Protein AF-A0A392RHK3-F1 (afdb_monomer)

Secondary structure (DSSP, 8-state):
-------HHHHHHHHHTT-------SSHHHHHHHHHHHHHHHHHT-SSGGGSPPHHHHHHHHHS-GGGPPPPP-SSS----------S-S------PPP-----

pLDDT: mean 72.86, std 18.17, range [36.22, 97.0]

Structure (mmCIF, N/CA/C/O backbone):
data_AF-A0A392RHK3-F1
#
_entry.id   AF-A0A392RHK3-F1
#
loop_
_atom_site.group_PDB
_atom_site.id
_atom_site.type_symbol
_atom_site.label_atom_id
_atom_site.label_alt_id
_atom_site.label_comp_id
_atom_site.label_asym_id
_atom_site.label_entity_id
_atom_site.label_seq_id
_atom_site.pdbx_PDB_ins_code
_atom_site.Cartn_x
_atom_site.Cartn_y
_atom_site.Cartn_z
_atom_site.occupancy
_atom_site.B_iso_or_equiv
_atom_site.auth_seq_id
_atom_site.auth_comp_id
_atom_site.auth_asym_id
_atom_site.auth_atom_id
_atom_site.pdbx_PDB_model_num
ATOM 1 N N . GLU A 1 1 ? 14.296 -11.687 -27.397 1.00 38.59 1 GLU A N 1
ATOM 2 C CA . GLU A 1 1 ? 14.571 -11.572 -25.954 1.00 38.59 1 GLU A CA 1
ATOM 3 C C . GLU A 1 1 ? 13.633 -10.515 -25.412 1.00 38.59 1 GLU A C 1
ATOM 5 O O . GLU A 1 1 ? 13.938 -9.331 -25.476 1.00 38.59 1 GLU A O 1
ATOM 10 N N . ASP A 1 2 ? 12.431 -10.925 -25.016 1.00 46.16 2 ASP A N 1
ATOM 11 C CA . ASP A 1 2 ? 11.463 -9.992 -24.452 1.00 46.16 2 ASP A CA 1
ATOM 12 C C . ASP A 1 2 ? 11.875 -9.716 -23.008 1.00 46.16 2 ASP A C 1
ATOM 14 O O . ASP A 1 2 ? 11.792 -10.577 -22.131 1.00 46.16 2 ASP A O 1
ATOM 18 N N . ASN A 1 3 ? 12.422 -8.522 -22.795 1.00 49.50 3 ASN A N 1
ATOM 19 C CA . ASN A 1 3 ? 12.834 -8.017 -21.498 1.00 49.50 3 ASN A CA 1
ATOM 20 C C . ASN A 1 3 ? 11.578 -7.731 -20.662 1.00 49.50 3 ASN A C 1
ATOM 22 O O . ASN A 1 3 ? 11.113 -6.596 -20.581 1.00 49.50 3 ASN A O 1
ATOM 26 N N . PHE A 1 4 ? 10.990 -8.774 -20.076 1.00 52.41 4 PHE A N 1
ATOM 27 C CA . PHE A 1 4 ? 9.921 -8.638 -19.095 1.00 52.41 4 PHE A CA 1
ATOM 28 C C . PHE A 1 4 ? 10.519 -8.141 -17.776 1.00 52.41 4 PHE A C 1
ATOM 30 O O . PHE A 1 4 ? 10.622 -8.876 -16.796 1.00 52.41 4 PHE A O 1
ATOM 37 N N . GLN A 1 5 ? 10.903 -6.865 -17.740 1.00 59.38 5 GLN A N 1
ATOM 38 C CA . GLN A 1 5 ? 11.008 -6.121 -16.489 1.00 59.38 5 GLN A CA 1
ATOM 39 C C . GLN A 1 5 ? 9.588 -5.928 -15.958 1.00 59.38 5 GLN A C 1
ATOM 41 O O . GLN A 1 5 ? 8.998 -4.859 -16.087 1.00 59.38 5 GLN A O 1
ATOM 46 N N . VAL A 1 6 ? 8.998 -6.996 -15.418 1.00 62.38 6 VAL A N 1
ATOM 47 C CA . VAL A 1 6 ? 7.746 -6.896 -14.673 1.00 62.38 6 VAL A CA 1
ATOM 48 C C . VAL A 1 6 ? 8.042 -6.010 -13.473 1.00 62.38 6 VAL A C 1
ATOM 50 O O . VAL A 1 6 ? 8.747 -6.407 -12.544 1.00 62.38 6 VAL A O 1
ATOM 53 N N . LEU A 1 7 ? 7.550 -4.775 -13.517 1.00 75.75 7 LEU A N 1
ATOM 54 C CA . LEU A 1 7 ? 7.636 -3.868 -12.388 1.00 75.75 7 LEU A CA 1
ATOM 55 C C . LEU A 1 7 ? 6.787 -4.461 -11.265 1.00 75.75 7 LEU A C 1
ATOM 57 O O . LEU A 1 7 ? 5.567 -4.574 -11.376 1.00 75.75 7 LEU A O 1
ATOM 61 N N . TYR A 1 8 ? 7.445 -4.853 -10.173 1.00 77.19 8 TYR A N 1
ATOM 62 C CA . TYR A 1 8 ? 6.780 -5.434 -9.007 1.00 77.19 8 TYR A CA 1
ATOM 63 C C . TYR A 1 8 ? 5.557 -4.625 -8.529 1.00 77.19 8 TYR A C 1
ATOM 65 O O . TYR A 1 8 ? 4.535 -5.246 -8.243 1.00 77.19 8 TYR A O 1
ATOM 73 N N . PRO A 1 9 ? 5.581 -3.274 -8.489 1.00 82.00 9 PRO A N 1
ATOM 74 C CA . PRO A 1 9 ? 4.396 -2.498 -8.122 1.00 82.00 9 PRO A CA 1
ATOM 75 C C . PRO A 1 9 ? 3.199 -2.695 -9.066 1.00 82.00 9 PRO A C 1
ATOM 77 O O . PRO A 1 9 ? 2.076 -2.848 -8.588 1.00 82.00 9 PRO A O 1
ATOM 80 N N . ASP A 1 10 ? 3.424 -2.740 -10.383 1.00 81.88 10 ASP A N 1
ATOM 81 C CA . ASP A 1 10 ? 2.364 -2.946 -11.385 1.00 81.88 10 ASP A CA 1
ATOM 82 C C . ASP A 1 10 ? 1.718 -4.323 -11.261 1.00 81.88 10 ASP A C 1
ATOM 84 O O . ASP A 1 10 ? 0.496 -4.478 -11.358 1.00 81.88 10 ASP A O 1
ATOM 88 N N . TRP A 1 11 ? 2.549 -5.333 -11.013 1.00 82.50 11 TRP A N 1
ATOM 89 C CA . TRP A 1 11 ? 2.100 -6.701 -10.798 1.00 82.50 11 TRP A CA 1
ATOM 90 C C . TRP A 1 11 ? 1.225 -6.820 -9.545 1.00 82.50 11 TRP A C 1
ATOM 92 O O . TRP A 1 11 ? 0.157 -7.430 -9.593 1.00 82.50 11 TRP A O 1
ATOM 102 N N . ILE A 1 12 ? 1.618 -6.159 -8.451 1.00 85.00 12 ILE A N 1
ATOM 103 C CA . ILE A 1 12 ? 0.833 -6.119 -7.209 1.00 85.00 12 ILE A CA 1
ATOM 104 C C . ILE A 1 12 ? -0.499 -5.384 -7.422 1.00 85.00 12 ILE A C 1
ATOM 106 O O . ILE A 1 12 ? -1.525 -5.843 -6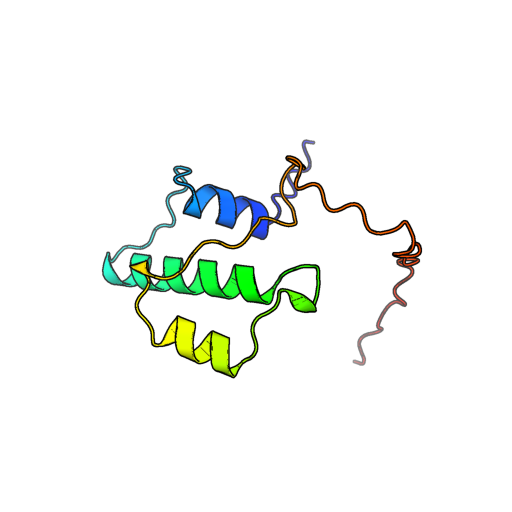.925 1.00 85.00 12 ILE A O 1
ATOM 110 N N . HIS A 1 13 ? -0.521 -4.278 -8.174 1.00 85.62 13 HIS A N 1
ATOM 111 C CA . HIS A 1 13 ? -1.774 -3.598 -8.532 1.00 85.62 13 HIS A CA 1
ATOM 112 C C . HIS A 1 13 ? -2.732 -4.525 -9.283 1.00 85.62 13 HIS A C 1
ATOM 114 O O . HIS A 1 13 ? -3.891 -4.654 -8.893 1.00 85.62 13 HIS A O 1
ATOM 120 N N . SER A 1 14 ? -2.221 -5.218 -10.302 1.00 82.12 14 SER A N 1
ATOM 121 C CA . SER A 1 14 ? -3.008 -6.150 -11.115 1.00 82.12 14 SER A CA 1
ATOM 122 C C . SER A 1 14 ? -3.606 -7.274 -10.266 1.00 82.12 14 SER A C 1
ATOM 124 O O . SER A 1 14 ? -4.780 -7.604 -10.411 1.00 82.12 14 SER A O 1
ATOM 126 N N . LEU A 1 15 ? -2.828 -7.823 -9.330 1.00 82.62 15 LEU A N 1
ATOM 127 C CA . LEU A 1 15 ? -3.304 -8.820 -8.373 1.00 82.62 15 LEU A CA 1
ATOM 128 C C . LEU A 1 15 ? -4.439 -8.277 -7.486 1.00 82.62 15 LEU A C 1
ATOM 130 O O . LEU A 1 15 ? -5.462 -8.935 -7.305 1.00 82.62 15 LEU A O 1
ATOM 134 N N . LEU A 1 16 ? -4.271 -7.076 -6.923 1.00 83.00 16 LEU A N 1
ATOM 135 C CA . LEU A 1 16 ? -5.258 -6.478 -6.017 1.00 83.00 16 LEU A CA 1
ATOM 136 C C . LEU A 1 16 ? -6.576 -6.112 -6.721 1.00 83.00 16 LEU A C 1
ATOM 138 O O . LEU A 1 16 ? -7.619 -6.081 -6.067 1.00 83.00 16 LEU A O 1
ATOM 142 N N . GLU A 1 17 ? -6.537 -5.854 -8.029 1.00 79.56 17 GLU A N 1
ATOM 143 C CA . GLU A 1 17 ? -7.699 -5.549 -8.878 1.00 79.56 17 GLU A CA 1
ATOM 144 C C . GLU A 1 17 ? -8.454 -6.800 -9.369 1.00 79.56 17 GLU A C 1
ATOM 146 O O . GLU A 1 17 ? -9.483 -6.676 -10.033 1.00 79.56 17 GLU A O 1
ATOM 151 N N . GLY A 1 18 ? -7.999 -8.003 -9.002 1.00 69.19 18 GLY A N 1
ATOM 152 C CA . GLY A 1 18 ? -8.636 -9.268 -9.380 1.00 69.19 18 GLY A CA 1
ATOM 153 C C . GLY A 1 18 ? -7.948 -10.000 -10.533 1.00 69.19 18 GLY A C 1
ATOM 154 O O . GLY A 1 18 ? -8.547 -10.892 -11.130 1.00 69.19 18 GLY A O 1
ATOM 155 N N . GLY A 1 19 ? -6.703 -9.641 -10.856 1.00 61.12 19 GLY A N 1
ATOM 156 C CA . GLY A 1 19 ? -5.841 -10.458 -11.701 1.00 61.12 19 GLY A CA 1
ATOM 157 C C . GLY A 1 19 ? -5.566 -11.806 -11.037 1.00 61.12 19 GLY A C 1
ATOM 158 O O . GLY A 1 19 ? -5.175 -11.859 -9.872 1.00 61.12 19 GLY A O 1
ATOM 159 N N . ASP A 1 20 ? -5.772 -12.890 -11.785 1.00 54.06 20 ASP A N 1
ATOM 160 C CA . ASP A 1 20 ? -5.563 -14.275 -11.347 1.00 54.06 20 ASP A CA 1
ATOM 161 C C . ASP A 1 20 ? -4.063 -14.593 -11.252 1.00 54.06 20 ASP A C 1
ATOM 163 O O . ASP A 1 20 ? -3.462 -15.265 -12.090 1.00 54.06 20 ASP A O 1
ATOM 167 N N . ILE A 1 21 ? -3.416 -14.004 -10.256 1.00 54.78 21 ILE A N 1
ATOM 168 C CA . ILE A 1 21 ? -2.040 -14.287 -9.887 1.00 54.78 21 ILE A CA 1
ATOM 169 C C . ILE A 1 21 ? -2.139 -15.015 -8.553 1.00 54.78 21 ILE A C 1
ATOM 171 O O . ILE A 1 21 ? -2.333 -14.416 -7.500 1.00 54.78 21 ILE A O 1
ATOM 175 N N . GLN A 1 22 ? -2.062 -16.339 -8.598 1.00 55.62 22 GLN A N 1
ATOM 176 C CA . GLN A 1 22 ? -2.043 -17.155 -7.392 1.00 55.62 22 GLN A CA 1
ATOM 177 C C . GLN A 1 22 ? -0.774 -16.814 -6.604 1.00 55.62 22 GLN A C 1
ATOM 179 O O . GLN A 1 22 ? 0.304 -17.307 -6.932 1.00 55.62 22 GLN A O 1
ATOM 184 N N . ILE A 1 23 ? -0.869 -15.956 -5.580 1.00 62.47 23 ILE A N 1
ATOM 185 C CA . ILE A 1 23 ? 0.141 -15.994 -4.525 1.00 62.47 23 ILE A CA 1
ATOM 186 C C . ILE A 1 23 ? -0.143 -1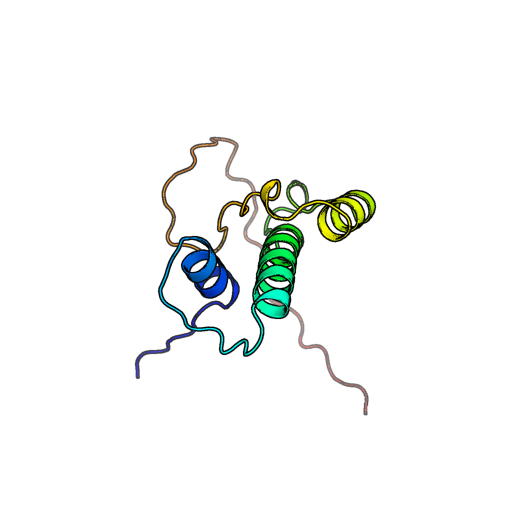7.295 -3.771 1.00 62.47 23 ILE A C 1
ATOM 188 O O . ILE A 1 23 ? -1.242 -17.426 -3.230 1.00 62.47 23 ILE A O 1
ATOM 192 N N . PRO A 1 24 ? 0.787 -18.267 -3.758 1.00 59.53 24 PRO A N 1
ATOM 193 C CA . PRO A 1 24 ? 0.603 -19.503 -3.018 1.00 59.53 24 PRO A CA 1
ATOM 194 C C . PRO A 1 24 ? 0.676 -19.168 -1.530 1.00 59.53 24 PRO A C 1
ATOM 196 O O . PRO A 1 24 ? 1.752 -19.116 -0.937 1.00 59.53 24 PRO A O 1
ATOM 199 N N . ILE A 1 25 ? -0.475 -18.852 -0.953 1.00 64.25 25 ILE A N 1
ATOM 200 C CA . ILE A 1 25 ? -0.637 -18.625 0.471 1.00 64.25 25 ILE A CA 1
ATOM 201 C C . ILE A 1 25 ? -1.563 -19.732 0.962 1.00 64.25 25 ILE A C 1
ATOM 203 O O . ILE A 1 25 ? -2.743 -19.747 0.625 1.00 64.25 25 ILE A O 1
ATOM 207 N N . ASP A 1 26 ? -0.985 -20.689 1.688 1.00 62.66 26 ASP A N 1
ATOM 208 C CA . ASP A 1 26 ? -1.635 -21.943 2.102 1.00 62.66 26 ASP A CA 1
ATOM 209 C C . ASP A 1 26 ? -2.772 -21.732 3.120 1.00 62.66 26 ASP A C 1
ATOM 211 O O . ASP A 1 26 ? -3.647 -22.587 3.257 1.00 62.66 26 ASP A O 1
ATOM 215 N N . GLU A 1 27 ? -2.792 -20.593 3.823 1.00 70.50 27 GLU A N 1
ATOM 216 C CA . GLU A 1 27 ? -3.794 -20.277 4.843 1.00 70.50 27 GLU A CA 1
ATOM 217 C C . GLU A 1 27 ? -4.578 -18.994 4.512 1.00 70.50 27 GLU A C 1
ATOM 219 O O . GLU A 1 27 ? -4.017 -17.931 4.248 1.00 70.50 27 GLU A O 1
ATOM 224 N N . GLU A 1 28 ? -5.910 -19.060 4.600 1.00 63.41 28 GLU A N 1
ATOM 225 C CA . GLU A 1 28 ? -6.825 -17.929 4.352 1.00 63.41 28 GLU A CA 1
ATOM 226 C C . GLU A 1 28 ? -6.479 -16.686 5.203 1.00 63.41 28 GLU A C 1
ATOM 228 O O . GLU A 1 28 ? -6.611 -15.544 4.760 1.00 63.41 28 GLU A O 1
ATOM 233 N N . GLY A 1 29 ? -6.001 -16.894 6.437 1.00 62.78 29 GLY A N 1
ATOM 234 C CA . GLY A 1 29 ? -5.561 -15.813 7.324 1.00 62.78 29 GLY A CA 1
ATOM 235 C C . GLY A 1 29 ? -4.325 -15.075 6.807 1.00 62.78 29 GLY A C 1
ATOM 236 O O . GLY A 1 29 ? -4.238 -13.850 6.927 1.00 62.78 29 GLY A O 1
ATOM 237 N N . ASP A 1 30 ? -3.414 -15.798 6.167 1.00 75.50 30 ASP A N 1
ATOM 238 C CA . ASP A 1 30 ? -2.176 -15.248 5.631 1.00 75.50 30 ASP A CA 1
ATOM 239 C C . ASP A 1 30 ? -2.436 -14.431 4.359 1.00 75.50 30 ASP A C 1
ATOM 241 O O . ASP A 1 30 ? -1.780 -13.410 4.138 1.00 75.50 30 ASP A O 1
ATOM 245 N N . PHE A 1 31 ? -3.445 -14.800 3.557 1.00 79.94 31 PHE A N 1
ATOM 246 C CA . PHE A 1 31 ? -3.813 -14.035 2.360 1.00 79.94 31 PHE A CA 1
ATOM 247 C C . PHE A 1 31 ? -4.318 -12.636 2.719 1.00 79.94 31 PHE A C 1
ATOM 249 O O . PHE A 1 31 ? -3.916 -11.641 2.112 1.00 79.94 31 PHE A O 1
ATOM 256 N N . ARG A 1 32 ? -5.148 -12.542 3.760 1.00 81.38 32 ARG A N 1
ATOM 257 C CA . ARG A 1 32 ? -5.662 -11.273 4.297 1.00 81.38 32 ARG A CA 1
ATOM 258 C C . ARG A 1 32 ? -4.526 -10.353 4.750 1.00 81.38 32 ARG A C 1
ATOM 260 O O . ARG A 1 32 ? -4.430 -9.193 4.342 1.00 81.38 32 ARG A O 1
ATOM 267 N N . ILE A 1 33 ? -3.588 -10.902 5.522 1.00 85.44 33 ILE A N 1
ATOM 268 C CA . ILE A 1 33 ? -2.404 -10.170 5.988 1.00 85.44 33 ILE A CA 1
ATOM 269 C C . ILE A 1 33 ? -1.552 -9.710 4.800 1.00 85.44 33 ILE A C 1
ATOM 2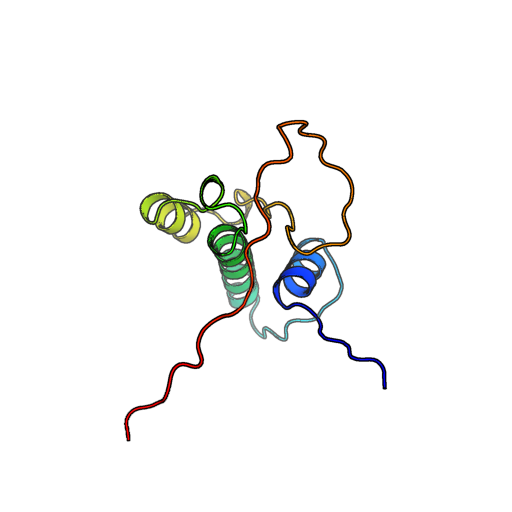71 O O . ILE A 1 33 ? -1.200 -8.531 4.726 1.00 85.44 33 ILE A O 1
ATOM 275 N N . ALA A 1 34 ? -1.262 -10.598 3.848 1.00 86.31 34 ALA A N 1
ATOM 276 C CA . ALA A 1 34 ? -0.477 -10.271 2.662 1.00 86.31 34 ALA A CA 1
ATOM 277 C C . ALA A 1 34 ? -1.136 -9.167 1.825 1.00 86.31 34 ALA A C 1
ATOM 279 O O . ALA A 1 34 ? -0.472 -8.200 1.447 1.00 86.31 34 ALA A O 1
ATOM 280 N N . LYS A 1 35 ? -2.454 -9.245 1.607 1.00 86.88 35 LYS A N 1
ATOM 281 C CA . LYS A 1 35 ? -3.234 -8.220 0.902 1.00 86.88 35 LYS A CA 1
ATOM 282 C C . LYS A 1 35 ? -3.146 -6.866 1.603 1.00 86.88 35 LYS A C 1
ATO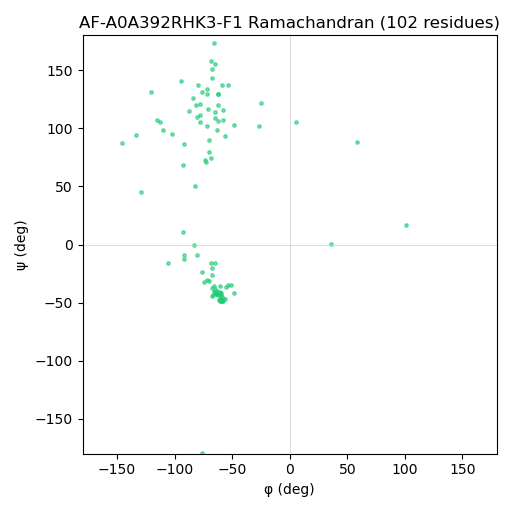M 284 O O . LYS A 1 35 ? -2.874 -5.851 0.958 1.00 86.88 35 LYS A O 1
ATOM 289 N N . LYS A 1 36 ? -3.325 -6.834 2.927 1.00 90.69 36 LYS A N 1
ATOM 290 C CA . LYS A 1 36 ? -3.190 -5.607 3.725 1.00 90.69 36 LYS A CA 1
ATOM 291 C C . LYS A 1 36 ? -1.787 -5.010 3.597 1.00 90.69 36 LYS A C 1
ATOM 293 O O . LYS A 1 36 ? -1.654 -3.810 3.348 1.00 90.69 36 LYS A O 1
ATOM 298 N N . LEU A 1 37 ? -0.749 -5.832 3.744 1.00 91.75 37 LEU A N 1
ATOM 299 C CA . LEU A 1 37 ? 0.644 -5.396 3.632 1.00 91.75 37 LEU A CA 1
ATOM 300 C C . LEU A 1 37 ? 0.966 -4.875 2.231 1.00 91.75 37 LEU A C 1
ATOM 302 O O . LEU A 1 37 ? 1.632 -3.848 2.115 1.00 91.75 37 LEU A O 1
ATOM 306 N N . ALA A 1 38 ? 0.446 -5.517 1.185 1.00 90.75 38 ALA A N 1
ATOM 307 C CA . ALA A 1 38 ? 0.599 -5.065 -0.191 1.00 90.75 38 ALA A CA 1
ATOM 308 C C . ALA A 1 38 ? -0.006 -3.668 -0.394 1.00 90.75 38 ALA A C 1
ATOM 310 O O . ALA 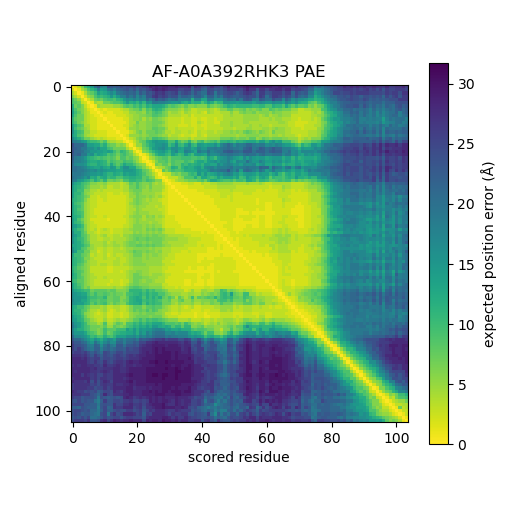A 1 38 ? 0.676 -2.771 -0.885 1.00 90.75 38 ALA A O 1
ATOM 311 N N . ILE A 1 39 ? -1.246 -3.440 0.059 1.00 91.44 39 ILE A N 1
ATOM 312 C CA . ILE A 1 39 ? -1.899 -2.125 -0.044 1.00 91.44 39 ILE A CA 1
ATOM 313 C C . ILE A 1 39 ? -1.098 -1.057 0.714 1.00 91.44 39 ILE A C 1
ATOM 315 O O . ILE A 1 39 ? -0.834 0.016 0.173 1.00 91.44 39 ILE A O 1
ATOM 319 N N . VAL A 1 40 ? -0.677 -1.341 1.951 1.00 94.00 40 VAL A N 1
ATOM 320 C CA . VAL A 1 40 ? 0.136 -0.409 2.754 1.00 94.00 40 VAL A CA 1
ATOM 321 C C . VAL A 1 40 ? 1.481 -0.125 2.079 1.00 94.00 40 VAL A C 1
ATOM 323 O O . VAL A 1 40 ? 1.890 1.032 1.993 1.00 94.00 40 VAL A O 1
ATOM 326 N N . GLY A 1 41 ? 2.147 -1.154 1.552 1.00 93.00 41 GLY A N 1
ATOM 327 C CA . GLY A 1 41 ? 3.397 -1.026 0.807 1.00 93.00 41 GLY A CA 1
ATOM 328 C C . GLY A 1 41 ? 3.250 -0.116 -0.410 1.00 93.00 41 GLY A C 1
ATOM 329 O O . GLY A 1 41 ? 4.045 0.810 -0.575 1.00 93.00 41 GLY A O 1
ATOM 330 N N . LEU A 1 42 ? 2.186 -0.300 -1.198 1.00 91.81 42 LEU A N 1
ATOM 331 C CA . LEU A 1 42 ? 1.878 0.545 -2.355 1.00 91.81 42 LEU A CA 1
ATOM 332 C C . LEU A 1 42 ? 1.665 2.020 -1.980 1.00 91.81 42 LEU A C 1
ATOM 334 O O . LEU A 1 42 ? 2.069 2.910 -2.731 1.00 91.81 42 LEU A O 1
ATOM 338 N N . TRP A 1 43 ? 1.072 2.307 -0.817 1.00 93.25 43 TRP A N 1
ATOM 339 C CA . TRP A 1 43 ? 0.957 3.677 -0.305 1.00 93.25 43 TRP A CA 1
ATOM 340 C C . TRP A 1 43 ? 2.323 4.273 0.075 1.00 93.25 43 TRP A C 1
ATOM 342 O O . TRP A 1 43 ? 2.576 5.454 -0.164 1.00 93.25 43 TRP A O 1
ATOM 352 N N . CYS A 1 44 ? 3.227 3.471 0.639 1.00 94.12 44 CYS A N 1
ATOM 353 C CA . CYS A 1 44 ? 4.551 3.925 1.074 1.00 94.12 44 CYS A CA 1
ATOM 354 C C . CYS A 1 44 ? 5.511 4.224 -0.088 1.00 94.12 44 CYS A C 1
ATOM 356 O O . CYS A 1 44 ? 6.359 5.110 0.037 1.00 94.12 44 CYS A O 1
ATOM 358 N N . ILE A 1 45 ? 5.378 3.523 -1.217 1.00 90.62 45 ILE A N 1
ATOM 359 C CA . ILE A 1 45 ? 6.277 3.665 -2.377 1.00 90.62 45 ILE A CA 1
ATOM 360 C C . ILE A 1 45 ? 5.786 4.672 -3.429 1.00 90.62 45 ILE A C 1
ATOM 362 O O . ILE A 1 45 ? 6.352 4.740 -4.519 1.00 90.62 45 ILE A O 1
ATOM 366 N N . GLN A 1 46 ? 4.751 5.466 -3.130 1.00 88.31 46 GLN A N 1
ATOM 367 C CA . GLN A 1 46 ? 4.214 6.463 -4.062 1.00 88.31 46 GLN A CA 1
ATOM 368 C C . GLN A 1 46 ? 5.309 7.412 -4.579 1.00 88.31 46 GLN A C 1
ATOM 370 O O . GLN A 1 46 ? 6.155 7.893 -3.814 1.00 88.31 46 GLN A O 1
ATOM 375 N N . TRP A 1 47 ? 5.278 7.701 -5.884 1.00 84.19 47 TRP A N 1
ATOM 376 C CA . TRP A 1 47 ? 6.292 8.525 -6.550 1.00 84.19 47 TRP A CA 1
ATOM 377 C C . TRP A 1 47 ? 6.379 9.925 -5.945 1.00 84.19 47 TRP A C 1
ATOM 379 O O . TRP A 1 47 ? 7.456 10.395 -5.588 1.00 84.19 47 TRP A O 1
ATOM 389 N N . GLN A 1 48 ? 5.226 10.574 -5.786 1.00 84.12 48 GLN A N 1
ATOM 390 C CA . GLN A 1 48 ? 5.127 11.900 -5.196 1.00 84.12 48 GLN A CA 1
ATOM 391 C C . GLN A 1 48 ? 5.162 11.792 -3.659 1.00 84.12 48 GLN A C 1
ATOM 393 O O . GLN A 1 48 ? 4.249 11.192 -3.081 1.00 84.12 48 GLN A O 1
ATOM 398 N N . PRO A 1 49 ? 6.145 12.413 -2.973 1.00 89.50 49 PRO A N 1
ATOM 399 C CA . PRO A 1 49 ? 6.247 12.383 -1.513 1.00 89.50 49 PRO A CA 1
ATOM 400 C C . PRO A 1 49 ? 4.967 12.768 -0.770 1.00 89.50 49 PRO A C 1
ATOM 402 O O . PRO A 1 49 ? 4.666 12.181 0.263 1.00 89.50 49 PRO A O 1
ATOM 405 N N . MET A 1 50 ? 4.180 13.706 -1.307 1.00 88.38 50 MET A N 1
ATOM 406 C CA . MET A 1 50 ? 2.944 14.173 -0.664 1.00 88.38 50 MET A CA 1
ATOM 407 C C . MET A 1 50 ? 1.825 13.119 -0.614 1.00 88.38 50 MET A C 1
ATOM 409 O O . MET A 1 50 ? 0.861 13.289 0.128 1.00 88.38 50 MET A O 1
ATOM 413 N N . HIS A 1 51 ? 1.932 12.046 -1.404 1.00 90.00 51 HIS A N 1
ATOM 414 C CA . HIS A 1 51 ? 0.987 10.928 -1.389 1.00 90.00 51 HIS A CA 1
ATOM 415 C C . HIS A 1 51 ? 1.411 9.804 -0.440 1.00 90.00 51 HIS A C 1
ATOM 417 O O . HIS A 1 51 ? 0.617 8.900 -0.185 1.00 90.00 51 HIS A O 1
ATOM 423 N N . ARG A 1 52 ? 2.632 9.854 0.109 1.00 94.56 52 ARG A N 1
ATOM 424 C CA . ARG A 1 52 ? 3.087 8.862 1.083 1.00 94.56 52 ARG A CA 1
ATOM 425 C C . ARG A 1 52 ? 2.444 9.142 2.444 1.00 94.56 52 ARG A C 1
ATOM 427 O O . ARG A 1 52 ? 2.479 10.282 2.915 1.00 94.56 52 ARG A O 1
ATOM 434 N N . PRO A 1 53 ? 1.870 8.130 3.107 1.00 95.75 53 PRO A N 1
ATOM 435 C CA . PRO A 1 53 ? 1.296 8.301 4.431 1.00 95.75 53 PRO A CA 1
ATOM 436 C C . PRO A 1 53 ? 2.381 8.583 5.476 1.00 95.75 53 PRO A C 1
ATOM 438 O O . PRO A 1 53 ? 3.513 8.106 5.388 1.00 95.75 53 PRO A O 1
ATOM 441 N N . SER A 1 54 ? 2.013 9.322 6.525 1.00 96.88 54 SER A N 1
ATOM 442 C CA . SER A 1 54 ? 2.861 9.436 7.716 1.00 96.88 54 SER A CA 1
ATOM 443 C C . SER A 1 54 ? 2.993 8.077 8.412 1.00 96.88 54 SER A C 1
ATOM 445 O O . SER A 1 54 ? 2.070 7.264 8.350 1.00 96.88 54 SER A O 1
ATOM 447 N N . MET A 1 55 ? 4.071 7.851 9.169 1.00 97.00 55 MET A N 1
ATOM 448 C CA . MET A 1 55 ? 4.230 6.607 9.940 1.00 97.00 55 MET A CA 1
ATOM 449 C C . MET A 1 55 ? 3.046 6.352 10.889 1.00 97.00 55 MET A C 1
ATOM 451 O O . MET A 1 55 ? 2.581 5.226 11.030 1.00 97.00 55 MET A O 1
ATOM 455 N N . LYS A 1 56 ? 2.483 7.407 11.492 1.00 96.69 56 LYS A N 1
ATOM 456 C CA . LYS A 1 56 ? 1.273 7.300 12.321 1.00 96.69 56 LYS A CA 1
ATOM 457 C C . LYS A 1 56 ? 0.089 6.740 11.526 1.00 96.69 56 LYS A C 1
ATOM 459 O O . LYS A 1 56 ? -0.634 5.886 12.027 1.00 96.69 56 LYS A O 1
ATOM 464 N N . THR A 1 57 ? -0.098 7.212 10.297 1.00 95.25 57 THR A N 1
ATOM 465 C CA . THR A 1 57 ? -1.146 6.732 9.390 1.00 95.25 57 THR A CA 1
ATOM 466 C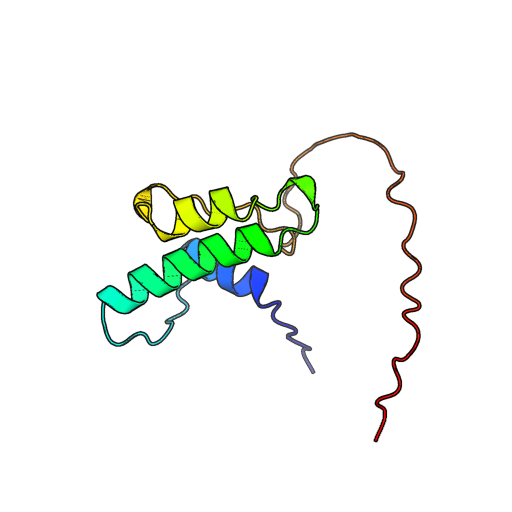 C . THR A 1 57 ? -0.887 5.289 8.967 1.00 95.25 57 THR A C 1
ATOM 468 O O . THR A 1 57 ? -1.804 4.480 9.023 1.00 95.25 57 THR A O 1
ATOM 471 N N . VAL A 1 58 ? 0.360 4.935 8.635 1.00 96.19 58 VAL A N 1
ATOM 472 C CA . VAL A 1 58 ? 0.755 3.549 8.326 1.00 96.19 58 VAL A CA 1
ATOM 473 C C . VAL A 1 58 ? 0.398 2.613 9.481 1.00 96.19 58 VAL A C 1
ATOM 475 O O . VAL A 1 58 ? -0.246 1.591 9.268 1.00 96.19 58 VAL A O 1
ATOM 478 N N . MET A 1 59 ? 0.719 2.993 10.719 1.00 96.19 59 MET A N 1
ATOM 479 C CA . MET A 1 59 ? 0.359 2.211 11.906 1.00 96.19 59 MET A CA 1
ATOM 480 C C . MET A 1 59 ? -1.157 2.039 12.058 1.00 96.19 59 MET A C 1
ATOM 482 O O . MET A 1 59 ? -1.621 0.946 12.374 1.00 96.19 59 MET A O 1
ATOM 486 N N . GLN A 1 60 ? -1.940 3.088 11.791 1.00 94.88 60 GLN A N 1
ATOM 487 C CA . GLN A 1 60 ? -3.404 3.005 11.804 1.00 94.88 60 GLN A CA 1
ATOM 488 C C . GLN A 1 60 ? -3.942 2.074 10.712 1.00 94.88 60 GLN A C 1
ATOM 490 O O . GLN A 1 60 ? -4.888 1.3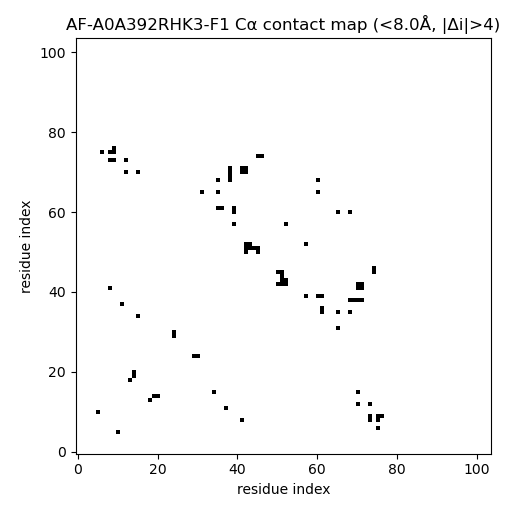34 10.966 1.00 94.88 60 GLN A O 1
ATOM 495 N N . MET A 1 61 ? -3.344 2.079 9.519 1.00 94.75 61 MET A N 1
ATOM 496 C CA . MET A 1 61 ? -3.719 1.172 8.430 1.00 94.75 61 MET A CA 1
ATOM 497 C C . MET A 1 61 ? -3.411 -0.288 8.785 1.00 94.75 61 MET A C 1
ATOM 499 O O . MET A 1 61 ? -4.229 -1.166 8.524 1.00 94.75 61 MET A O 1
ATOM 503 N N . LEU A 1 62 ? -2.263 -0.547 9.421 1.00 94.00 62 LEU A N 1
ATOM 504 C CA . LEU A 1 62 ? -1.852 -1.892 9.835 1.00 94.00 62 LEU A CA 1
ATOM 505 C C . LEU A 1 62 ? -2.745 -2.458 10.950 1.00 94.00 62 LEU A C 1
ATOM 507 O O . LEU A 1 62 ? -3.178 -3.608 10.870 1.00 94.00 62 LEU A O 1
ATOM 511 N N . GLN A 1 63 ? -3.051 -1.643 11.963 1.00 93.31 63 GLN A N 1
ATOM 512 C CA . GLN A 1 63 ? -3.913 -2.027 13.089 1.00 93.31 63 GLN A CA 1
ATOM 513 C C . GLN A 1 63 ? -5.405 -2.047 12.726 1.00 93.31 63 GLN A C 1
ATOM 515 O O . GLN A 1 63 ? -6.194 -2.709 13.397 1.00 93.31 63 GLN A O 1
ATOM 520 N N . GLY A 1 64 ? -5.797 -1.296 11.695 1.00 87.69 64 GLY A N 1
ATOM 521 C CA . GLY A 1 64 ? -7.175 -1.162 11.243 1.00 87.69 64 GLY A CA 1
ATOM 522 C C . GLY A 1 64 ? -7.696 -2.365 10.459 1.00 87.69 64 GLY A C 1
ATOM 523 O O . GLY A 1 64 ? -7.008 -3.361 10.235 1.00 87.69 64 GLY A O 1
ATOM 524 N N . ASP A 1 65 ? -8.948 -2.253 10.029 1.00 82.62 65 ASP A N 1
ATOM 525 C CA . ASP A 1 65 ? -9.616 -3.270 9.219 1.00 82.62 65 ASP A CA 1
ATOM 526 C C . ASP A 1 65 ? -9.203 -3.163 7.743 1.00 82.62 65 ASP A C 1
ATOM 528 O O . ASP A 1 65 ? -9.120 -2.057 7.203 1.00 82.62 65 ASP A O 1
ATOM 532 N N . GLU A 1 66 ? -8.945 -4.295 7.093 1.00 73.75 66 GLU A N 1
ATOM 533 C CA . GLU A 1 66 ? -8.463 -4.323 5.705 1.00 73.75 66 GLU A CA 1
ATOM 534 C C . GLU A 1 66 ? -9.534 -3.899 4.700 1.00 73.75 66 GLU A C 1
ATOM 536 O O . GLU A 1 66 ? -9.211 -3.234 3.720 1.00 73.75 66 GLU A O 1
ATOM 541 N N . ASP A 1 67 ? -10.807 -4.180 4.990 1.00 75.62 67 ASP A N 1
ATOM 542 C CA . ASP A 1 67 ? -11.944 -3.855 4.119 1.00 75.62 67 ASP A CA 1
ATOM 543 C C . ASP A 1 67 ? -12.138 -2.341 3.943 1.00 75.62 67 ASP A C 1
ATOM 545 O O . ASP A 1 67 ? -12.833 -1.872 3.040 1.00 75.62 67 ASP A O 1
ATOM 549 N N . LYS A 1 68 ? -11.505 -1.545 4.812 1.00 82.81 68 LYS A N 1
ATOM 550 C CA . LYS A 1 68 ? -11.522 -0.079 4.763 1.00 82.81 68 LYS A CA 1
ATOM 551 C C . LYS A 1 68 ? -10.359 0.495 3.956 1.00 82.81 68 LYS A C 1
ATOM 553 O O . LYS A 1 68 ? -10.366 1.693 3.663 1.00 82.81 68 LYS A O 1
ATOM 558 N N . LEU A 1 69 ? -9.356 -0.317 3.620 1.00 88.25 69 LEU A N 1
ATOM 559 C CA . LEU A 1 69 ? -8.181 0.121 2.879 1.00 88.25 69 LEU A CA 1
ATOM 560 C C . LEU A 1 69 ? -8.470 0.108 1.380 1.00 88.25 69 LEU A C 1
ATOM 562 O O . LEU A 1 69 ? -8.860 -0.902 0.802 1.00 88.25 69 LEU A O 1
ATOM 566 N N . LYS A 1 70 ? -8.237 1.252 0.739 1.00 88.94 70 LYS A N 1
ATOM 567 C CA . LYS A 1 70 ? -8.299 1.374 -0.717 1.00 88.94 70 LYS A CA 1
ATOM 568 C C . LYS A 1 70 ? -6.910 1.192 -1.309 1.00 88.94 70 LYS A C 1
ATOM 570 O O . LYS A 1 70 ? -5.930 1.707 -0.761 1.00 88.94 70 LYS A O 1
ATOM 575 N N . VAL A 1 71 ? -6.853 0.505 -2.444 1.00 89.88 71 VAL A N 1
ATOM 576 C CA . VAL A 1 71 ? -5.655 0.437 -3.283 1.00 89.88 71 VAL A CA 1
ATOM 577 C C . VAL A 1 71 ? -5.348 1.864 -3.772 1.00 89.88 71 VAL A C 1
ATOM 579 O O . VAL A 1 71 ? -6.275 2.551 -4.213 1.00 89.88 71 VAL A O 1
ATOM 582 N N . PRO A 1 72 ? -4.107 2.366 -3.632 1.00 90.19 72 PRO A N 1
ATOM 583 C CA . PRO A 1 72 ? -3.742 3.681 -4.160 1.00 90.19 72 PRO A CA 1
ATOM 584 C C . PRO A 1 72 ? -3.796 3.692 -5.694 1.00 90.19 72 PRO A C 1
ATOM 586 O O . PRO A 1 72 ? -3.984 2.660 -6.327 1.00 90.19 72 PRO A O 1
ATOM 589 N N . SER A 1 73 ? -3.614 4.851 -6.321 1.00 84.75 73 SER A N 1
ATOM 590 C CA . SER A 1 73 ? -3.396 4.885 -7.770 1.00 84.75 73 SER A CA 1
ATOM 591 C C . SER A 1 73 ? -2.048 4.254 -8.107 1.00 84.75 73 SER A C 1
ATOM 593 O O . SER A 1 73 ? -1.078 4.459 -7.373 1.00 84.75 73 SER A O 1
ATOM 595 N N . ASN A 1 74 ? -1.986 3.532 -9.224 1.00 78.94 74 ASN A N 1
ATOM 596 C CA . ASN A 1 74 ? -0.747 2.966 -9.732 1.00 78.94 74 ASN A CA 1
ATOM 597 C C . ASN A 1 74 ? 0.093 4.056 -10.428 1.00 78.94 74 ASN A C 1
ATOM 599 O O . ASN A 1 74 ? -0.318 4.542 -11.484 1.00 78.94 74 ASN A O 1
ATOM 603 N N . PRO A 1 75 ? 1.254 4.461 -9.879 1.00 71.56 75 PRO A N 1
ATOM 604 C CA . PRO A 1 75 ? 2.106 5.453 -10.523 1.00 71.56 75 PRO A CA 1
ATOM 605 C C . PRO A 1 75 ? 2.986 4.854 -11.636 1.00 71.56 75 PRO A C 1
ATOM 607 O O . PRO A 1 75 ? 3.637 5.615 -12.347 1.00 71.56 75 PRO A O 1
ATOM 610 N N . PHE A 1 76 ? 3.018 3.525 -11.774 1.00 67.31 76 PHE A N 1
ATOM 611 C CA . PHE A 1 76 ? 3.851 2.781 -12.725 1.00 67.31 76 PHE A CA 1
ATOM 612 C C . PHE A 1 76 ? 3.050 2.210 -13.911 1.00 67.31 76 PHE A C 1
ATOM 614 O O . PHE A 1 76 ? 3.622 1.912 -14.957 1.00 67.31 76 PHE A O 1
ATOM 621 N N . GLY A 1 77 ? 1.720 2.153 -13.787 1.00 64.31 77 GLY A N 1
ATOM 622 C CA . GLY A 1 77 ? 0.842 1.580 -14.801 1.00 64.31 77 GLY A CA 1
ATOM 623 C C . GLY A 1 77 ? 0.776 2.406 -16.091 1.00 64.31 77 GLY A C 1
ATOM 624 O O . GLY A 1 77 ? 1.026 3.617 -16.075 1.00 64.31 77 GLY A O 1
ATOM 625 N N . PRO A 1 78 ? 0.393 1.785 -17.226 1.00 57.53 78 PRO A N 1
ATOM 626 C CA . PRO A 1 78 ? 0.234 2.489 -18.491 1.00 57.53 78 PRO A CA 1
ATOM 627 C C . PRO A 1 78 ? -0.798 3.604 -18.304 1.00 57.53 78 PRO A C 1
ATOM 629 O O . PRO A 1 78 ? -1.959 3.361 -17.976 1.00 57.53 78 PRO A O 1
ATOM 632 N N . THR A 1 79 ? -0.341 4.846 -18.455 1.00 47.28 79 THR A N 1
ATOM 633 C CA . THR A 1 79 ? -1.063 6.071 -18.109 1.00 47.28 79 THR A CA 1
ATOM 634 C C . THR A 1 79 ? -2.493 6.075 -18.652 1.00 47.28 79 THR A C 1
ATOM 636 O O . THR A 1 79 ? -2.713 6.382 -19.823 1.00 47.28 79 THR A O 1
ATOM 639 N N . THR A 1 80 ? -3.483 5.820 -17.797 1.00 42.69 80 THR A N 1
ATOM 640 C CA . THR A 1 80 ? -4.864 6.234 -18.063 1.00 42.69 80 THR A CA 1
ATOM 641 C C . THR A 1 80 ? -5.146 7.473 -17.222 1.00 42.69 80 THR A C 1
ATOM 643 O O . THR A 1 80 ? -5.411 7.399 -16.030 1.00 42.69 80 THR A O 1
ATOM 646 N N . SER A 1 81 ? -4.962 8.621 -17.881 1.00 48.00 81 SER A N 1
ATOM 647 C CA . SER A 1 81 ? -5.401 9.984 -17.553 1.00 48.00 81 SER A CA 1
ATOM 648 C C . SER A 1 81 ? -6.090 10.192 -16.190 1.00 48.00 81 SER A C 1
ATOM 650 O O . SER A 1 81 ? -7.282 9.941 -16.029 1.00 48.00 81 SER A O 1
ATOM 652 N N . ALA A 1 82 ? -5.362 10.801 -15.250 1.00 39.53 82 ALA A N 1
ATOM 653 C CA . ALA A 1 82 ? -5.945 11.721 -14.280 1.00 39.53 82 ALA A CA 1
ATOM 654 C C . ALA A 1 82 ? -5.399 13.118 -14.596 1.00 39.53 82 ALA A C 1
ATOM 656 O O . ALA A 1 82 ? -4.224 13.423 -14.389 1.00 39.53 82 ALA A O 1
ATOM 657 N N . ASN A 1 83 ? -6.255 13.946 -15.181 1.00 50.00 83 ASN A N 1
ATOM 658 C CA . ASN A 1 83 ? -5.962 15.331 -15.502 1.00 50.00 83 ASN A CA 1
ATOM 659 C C . ASN A 1 83 ? -5.738 16.129 -14.210 1.00 50.00 83 ASN A C 1
ATOM 661 O O . ASN A 1 83 ? -6.706 16.455 -13.528 1.00 50.00 83 ASN A O 1
ATOM 665 N N . THR A 1 84 ? -4.497 16.531 -13.933 1.00 36.22 84 THR A N 1
ATOM 666 C CA . THR A 1 84 ? -4.247 17.751 -13.155 1.00 36.22 84 THR A CA 1
ATOM 667 C C . THR A 1 84 ? -3.170 18.564 -13.851 1.00 36.22 84 THR A C 1
ATOM 669 O O . THR A 1 84 ? -1.968 18.369 -13.685 1.00 36.22 84 THR A O 1
ATOM 672 N N . THR A 1 85 ? -3.640 19.490 -14.675 1.00 44.66 85 THR A N 1
ATOM 673 C CA . THR A 1 85 ? -2.885 20.615 -15.207 1.00 44.66 85 THR A CA 1
ATOM 674 C C . THR A 1 85 ? -2.307 21.435 -14.054 1.00 44.66 85 THR A C 1
ATOM 676 O O . THR A 1 85 ? -2.966 22.337 -13.556 1.00 44.66 85 THR A O 1
ATOM 679 N N . THR A 1 86 ? -1.069 21.160 -13.648 1.00 41.03 86 THR A N 1
ATOM 680 C CA . THR A 1 86 ? -0.209 22.136 -12.963 1.00 41.03 86 THR A CA 1
ATOM 681 C C . THR A 1 86 ? 1.249 21.920 -13.369 1.00 41.03 86 THR A C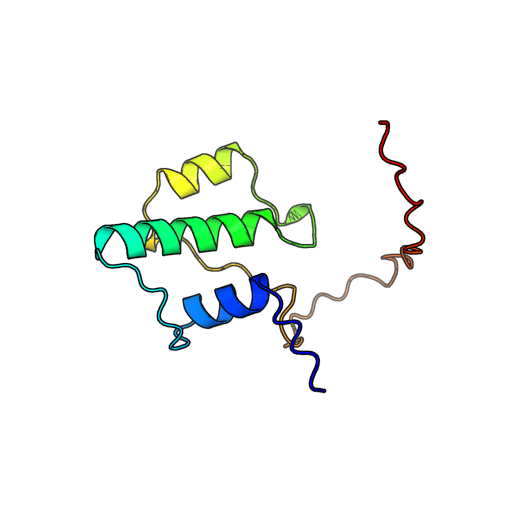 1
ATOM 683 O O . THR A 1 86 ? 2.003 21.214 -12.713 1.00 41.03 86 THR A O 1
ATOM 686 N N . ASN A 1 87 ? 1.607 22.574 -14.477 1.00 40.47 87 ASN A N 1
ATOM 687 C CA . ASN A 1 87 ? 2.906 23.191 -14.765 1.00 40.47 87 ASN A CA 1
ATOM 688 C C . ASN A 1 87 ? 4.166 22.303 -14.733 1.00 40.47 87 ASN A C 1
ATOM 690 O O . ASN A 1 87 ? 4.843 22.251 -13.717 1.00 40.47 87 ASN A O 1
ATOM 694 N N . VAL A 1 88 ? 4.507 21.685 -15.876 1.00 44.22 88 VAL A N 1
ATOM 695 C CA . VAL A 1 88 ? 5.754 21.782 -16.702 1.00 44.22 88 VAL A CA 1
ATOM 696 C C . VAL A 1 88 ? 7.151 21.966 -16.033 1.00 44.22 88 VAL A C 1
ATOM 698 O O . VAL A 1 88 ? 8.164 21.977 -16.723 1.00 44.22 88 VAL A O 1
ATOM 701 N N . VAL A 1 89 ? 7.298 22.031 -14.711 1.00 40.88 89 VAL A N 1
ATOM 702 C CA . VAL A 1 89 ? 8.569 22.309 -14.012 1.00 40.88 89 VAL A CA 1
ATOM 703 C C . VAL A 1 89 ? 8.838 21.262 -12.925 1.00 40.88 89 VAL A C 1
ATOM 705 O O . V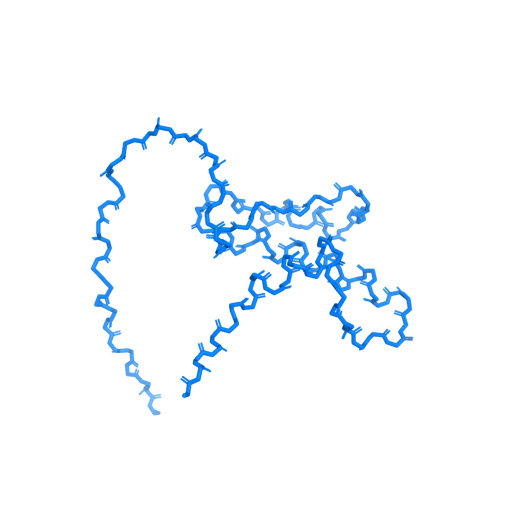AL A 1 89 ? 9.288 21.569 -11.832 1.00 40.88 89 VAL A O 1
ATOM 708 N N . ALA A 1 90 ? 8.645 19.981 -13.229 1.00 43.38 90 ALA A N 1
ATOM 709 C CA . ALA A 1 90 ? 9.459 18.932 -12.609 1.00 43.38 90 ALA A CA 1
ATOM 710 C C . ALA A 1 90 ? 10.641 18.679 -13.549 1.00 43.38 90 ALA A C 1
ATOM 712 O O . ALA A 1 90 ? 10.713 17.707 -14.294 1.00 43.38 90 ALA A O 1
ATOM 713 N N . LYS A 1 91 ? 11.485 19.711 -13.589 1.00 43.81 91 LYS A N 1
ATOM 714 C CA . LYS A 1 91 ? 12.810 19.811 -14.192 1.00 43.81 91 LYS A CA 1
ATOM 715 C C . LYS A 1 91 ? 13.457 18.426 -14.292 1.00 43.81 91 LYS A C 1
ATOM 717 O O . LYS A 1 91 ? 13.618 17.773 -13.267 1.00 43.81 91 LYS A O 1
ATOM 722 N N . ARG A 1 92 ? 13.801 18.019 -15.520 1.00 48.75 92 ARG A N 1
ATOM 723 C CA . ARG A 1 92 ? 14.667 16.877 -15.852 1.00 48.75 92 ARG A CA 1
ATOM 724 C C . ARG A 1 92 ? 15.647 16.612 -14.708 1.00 48.75 92 ARG A C 1
ATOM 726 O O . ARG A 1 92 ? 16.604 17.364 -14.532 1.00 48.75 92 ARG A O 1
ATOM 733 N N . ILE A 1 93 ? 15.363 15.595 -13.907 1.00 49.22 93 ILE A N 1
ATOM 734 C CA . ILE A 1 93 ? 16.325 15.065 -12.954 1.00 49.22 93 ILE A CA 1
ATOM 735 C C . ILE A 1 93 ? 17.356 14.332 -13.806 1.00 49.22 93 ILE A C 1
ATOM 737 O O . ILE A 1 93 ? 17.068 13.282 -14.370 1.00 49.22 93 ILE A O 1
ATOM 741 N N . ASN A 1 94 ? 18.511 14.964 -14.020 1.00 48.22 94 ASN A N 1
ATOM 742 C CA . ASN A 1 94 ? 19.661 14.299 -14.616 1.00 48.22 94 ASN A CA 1
ATOM 743 C C . ASN A 1 94 ? 19.987 13.101 -13.720 1.00 48.22 94 ASN A C 1
ATOM 745 O O . ASN A 1 94 ? 20.448 13.277 -12.596 1.00 48.22 94 ASN A O 1
ATOM 749 N N . LEU A 1 95 ? 19.674 11.901 -14.202 1.00 53.59 95 LEU A N 1
ATOM 750 C CA . LEU A 1 95 ? 19.927 10.634 -13.528 1.00 53.59 95 LEU A CA 1
ATOM 751 C C . LEU A 1 95 ? 21.386 10.206 -13.767 1.00 53.59 95 LEU A C 1
ATOM 753 O O . LEU A 1 95 ? 21.642 9.098 -14.217 1.00 53.59 95 LEU A O 1
ATOM 757 N N . GLU A 1 96 ? 22.344 11.099 -13.526 1.00 52.59 96 GLU A N 1
ATOM 758 C CA . GLU A 1 96 ? 23.726 10.684 -13.275 1.00 52.59 96 GLU A CA 1
ATOM 759 C C . GLU A 1 96 ? 23.844 10.526 -11.764 1.00 52.59 96 GLU A C 1
ATOM 761 O O . GLU A 1 96 ? 24.127 11.471 -11.031 1.00 52.59 96 GLU A O 1
ATOM 766 N N . LEU A 1 97 ? 23.486 9.336 -11.286 1.00 58.06 97 LEU A N 1
ATOM 767 C CA . LEU A 1 97 ? 23.795 8.926 -9.925 1.00 58.06 97 LEU A CA 1
ATOM 768 C C . LEU A 1 97 ? 25.270 8.528 -9.916 1.00 58.06 97 LEU A C 1
ATOM 770 O O . LEU A 1 97 ? 25.671 7.650 -10.679 1.00 58.06 97 LEU A O 1
ATOM 774 N N . GLU A 1 98 ? 26.073 9.195 -9.091 1.00 61.72 98 GLU A N 1
ATOM 775 C CA . GLU A 1 98 ? 27.469 8.810 -8.888 1.00 61.72 98 GLU A CA 1
ATOM 776 C C . GLU A 1 98 ? 27.536 7.366 -8.373 1.00 61.72 98 GLU A C 1
ATOM 778 O O . GLU A 1 98 ? 26.735 6.947 -7.531 1.00 61.72 98 GLU A O 1
ATOM 783 N N . VAL A 1 99 ? 28.480 6.596 -8.919 1.00 75.31 99 VAL A N 1
ATOM 784 C CA . VAL A 1 99 ? 28.743 5.219 -8.496 1.00 75.31 99 VAL A CA 1
ATOM 785 C C . VAL A 1 99 ? 29.177 5.253 -7.033 1.00 75.31 99 VAL A C 1
ATOM 787 O O . VAL A 1 99 ? 30.170 5.890 -6.693 1.00 75.31 99 VAL A O 1
ATOM 790 N N . ILE A 1 100 ? 28.420 4.583 -6.166 1.00 77.62 100 ILE A N 1
ATOM 791 C CA . ILE A 1 100 ? 28.796 4.411 -4.763 1.00 77.62 100 ILE A CA 1
ATOM 792 C C . ILE A 1 100 ? 29.797 3.259 -4.719 1.00 77.62 100 ILE A C 1
ATOM 794 O O . ILE A 1 100 ? 29.421 2.114 -4.964 1.00 77.62 100 ILE A O 1
ATOM 798 N N . GLU A 1 101 ? 31.064 3.563 -4.448 1.00 67.75 101 GLU A N 1
ATOM 799 C CA . GLU A 1 101 ? 32.076 2.534 -4.204 1.00 67.75 101 GLU A CA 1
ATOM 800 C C . GLU A 1 101 ? 31.829 1.880 -2.839 1.00 67.75 101 GLU A C 1
ATOM 802 O O . GLU A 1 101 ? 31.653 2.563 -1.825 1.00 67.75 101 GLU A O 1
ATOM 807 N N . GLU A 1 102 ? 31.784 0.547 -2.818 1.00 70.12 102 GLU A N 1
ATOM 808 C CA . GLU A 1 102 ? 31.747 -0.220 -1.576 1.00 70.12 102 GLU A CA 1
ATOM 809 C C . GLU A 1 102 ? 33.125 -0.148 -0.907 1.00 70.12 102 GLU A C 1
ATOM 811 O O . GLU A 1 102 ? 34.158 -0.291 -1.560 1.00 70.12 102 GLU A O 1
ATOM 816 N N . ILE A 1 103 ? 33.140 0.122 0.398 1.00 71.62 103 ILE A N 1
ATOM 817 C CA . ILE A 1 103 ? 34.366 0.115 1.196 1.00 71.62 103 ILE A CA 1
ATOM 818 C C . ILE A 1 103 ? 34.564 -1.327 1.673 1.00 71.62 103 ILE A C 1
ATOM 820 O O . ILE A 1 103 ? 33.719 -1.820 2.423 1.00 71.62 103 ILE A O 1
ATOM 824 N N . ASP A 1 104 ? 35.642 -1.972 1.216 1.00 63.91 104 ASP A N 1
ATOM 825 C CA . ASP A 1 104 ? 36.094 -3.299 1.680 1.00 63.91 104 ASP A CA 1
ATOM 826 C C . ASP A 1 104 ? 36.342 -3.350 3.203 1.00 63.91 104 ASP A C 1
ATOM 828 O O . ASP A 1 104 ? 36.915 -2.379 3.763 1.00 63.91 104 ASP A O 1
#

InterPro domains:
  IPR045874 Rust resistance kinase Lr10/LRL2.1-2.5-like [PTHR27009] (5-81)

Solvent-accessible surface area (backbone atoms only — not comparable to full-atom values): 7123 Å² total; per-residue (Å²): 133,85,81,77,78,74,51,65,70,49,54,52,50,42,39,77,76,68,42,94,63,84,72,93,56,96,42,77,70,54,45,53,51,50,52,45,51,51,39,54,50,55,31,63,67,39,87,54,70,90,65,32,66,53,71,71,52,49,53,50,57,70,76,44,64,60,92,77,62,69,74,65,85,72,88,76,47,87,85,75,85,78,90,72,95,74,73,102,69,82,65,85,75,77,84,77,74,79,84,80,79,82,83,131

Radius of gyration: 17.44 Å; Cα contacts (8 Å, |Δi|>4): 47; chains: 1; bounding box: 48×45×39 Å

Organism: NCBI:txid97028

Mean predicted aligned error: 13.29 Å

Foldseek 3Di:
DPPPPPPPLVVLVCVLVPNPDDPPDPDPVVVLLVNLVSQLVQQCPDPDPVSRDDPVVSVCSNPDDSVPGDRDDRPPDDDDDDDDDDDDPPPPPPPPDDDDDDDD

Sequence (104 aa):
EDNFQVLYPDWIHSLLEGGDIQIPIDEEGDFRIAKKLAIVGLWCIQWQPMHRPSMKTVMQMLQGDEDKLKVPSNPFGPTTSANTTTNVVAKRINLELEVIEEID